Protein AF-A0A511Z5K1-F1 (afdb_monomer_lite)

Sequence (137 aa):
MDFVVFAGIGGAIQAVITPVLDMNFPHFRFFHFFYTHAGIILTGLYFVWVKNYRPTFRGVLKTMIAVNALLPIIMAANWLFDGNYMFLRMKPQNGSLLDFLGPYPWYILSLEAVAFIMFSLIWLLLRKRSSRKKIVS

Radius of gyration: 17.52 Å; chains: 1; bounding box: 47×33×55 Å

pLDDT: mean 91.46, std 10.91, range [47.44, 98.44]

Organism: NCBI:txid582850

Foldseek 3Di:
DLQLQQVQQLVLVQCVVPPDDPDDPPDPSNVVSNVVSVVSNVVNVCCVPVVVDADDVVSLVVNLVVVVVCVVVVVVVCVVVVHQPVNQPHDRPRDHPLVVQDDPPNSVVVVSVVSSVRSVVSNVVRHDDDPPPPPPD

InterPro domains:
  IPR011737 Uncharacterized protein TP_0381/YwaF [TIGR02206] (2-128)
  IPR059250 TMEM164-like [PF14808] (2-122)

Secondary structure (DSSP, 8-state):
-HHIIIIIHHHHHHHHHS---SS-TTSHHHHHHHHHHHHHHHHHHHHHHTS-----HHHHHHHHHHHHHHHHHHHHHHHHTT--GGGSSS--SS--GGGGS-STTTHHHHHHHHHHHHHHHHHHHHSPP--------

Structure (mmCIF, N/CA/C/O backbone):
data_AF-A0A511Z5K1-F1
#
_entry.id   AF-A0A511Z5K1-F1
#
loop_
_atom_site.group_PDB
_atom_site.id
_atom_site.type_symbol
_atom_site.label_atom_id
_atom_site.label_alt_id
_atom_site.label_comp_id
_atom_site.label_asym_id
_atom_site.label_entity_id
_atom_site.label_seq_id
_atom_site.pdbx_PDB_ins_code
_atom_site.Cartn_x
_atom_site.Cartn_y
_atom_site.Cartn_z
_atom_site.occupancy
_atom_site.B_iso_or_equiv
_atom_site.auth_seq_id
_atom_site.auth_comp_id
_atom_site.auth_asym_id
_atom_site.auth_atom_id
_atom_site.pdbx_PDB_model_num
ATOM 1 N N . MET A 1 1 ? -5.821 -8.616 10.967 1.00 89.94 1 MET A N 1
ATOM 2 C CA . MET A 1 1 ? -6.841 -7.685 10.433 1.00 89.94 1 MET A CA 1
ATOM 3 C C . MET A 1 1 ? -6.236 -6.354 10.032 1.00 89.94 1 MET A C 1
ATOM 5 O O . MET A 1 1 ? -6.470 -5.963 8.900 1.00 89.94 1 MET A O 1
ATOM 9 N N . ASP A 1 2 ? -5.420 -5.719 10.888 1.00 96.69 2 ASP A N 1
ATOM 10 C CA . ASP A 1 2 ? -4.748 -4.441 10.572 1.00 96.69 2 ASP A CA 1
ATOM 11 C C . ASP A 1 2 ? -4.101 -4.455 9.169 1.00 96.69 2 ASP A C 1
ATOM 13 O O . ASP A 1 2 ? -4.467 -3.650 8.319 1.00 96.69 2 ASP A O 1
ATOM 17 N N . PHE A 1 3 ? -3.243 -5.444 8.883 1.00 97.50 3 PHE A N 1
ATOM 18 C CA . PHE A 1 3 ? -2.548 -5.562 7.594 1.00 97.50 3 PHE A CA 1
ATOM 19 C C . PHE A 1 3 ? -3.494 -5.642 6.383 1.00 97.50 3 PHE A C 1
ATOM 21 O O . PHE A 1 3 ? -3.299 -4.939 5.399 1.00 97.50 3 PHE A O 1
ATOM 28 N N . VAL A 1 4 ? -4.553 -6.456 6.464 1.00 97.12 4 VAL A N 1
ATOM 29 C CA . VAL A 1 4 ? -5.535 -6.617 5.373 1.00 97.12 4 VAL A CA 1
ATOM 30 C C . VAL A 1 4 ? -6.280 -5.306 5.111 1.00 97.12 4 VAL A C 1
ATOM 32 O O . VAL A 1 4 ? -6.498 -4.937 3.962 1.00 97.12 4 VAL A O 1
ATOM 35 N N . VAL A 1 5 ? -6.649 -4.581 6.169 1.00 97.94 5 VAL A N 1
ATOM 36 C CA . VAL A 1 5 ? -7.385 -3.319 6.039 1.00 97.94 5 VAL A CA 1
ATOM 37 C C . VAL A 1 5 ? -6.487 -2.190 5.548 1.00 97.94 5 VAL A C 1
ATOM 39 O O . VAL A 1 5 ? -6.916 -1.411 4.709 1.00 97.94 5 VAL A O 1
ATOM 42 N N . PHE A 1 6 ? -5.256 -2.078 6.041 1.00 98.38 6 PHE A N 1
ATOM 43 C CA . PHE A 1 6 ? -4.380 -0.965 5.681 1.00 98.38 6 PHE A CA 1
ATOM 44 C C . PHE A 1 6 ? -3.547 -1.265 4.433 1.00 98.38 6 PHE A C 1
ATOM 46 O O . PHE A 1 6 ? -3.735 -0.605 3.413 1.00 98.38 6 PHE A O 1
ATOM 53 N N . ALA A 1 7 ? -2.678 -2.279 4.475 1.00 98.00 7 ALA A N 1
ATOM 54 C CA . ALA A 1 7 ? -1.825 -2.634 3.340 1.00 98.00 7 ALA A CA 1
ATOM 55 C C . ALA A 1 7 ? -2.633 -3.248 2.191 1.00 98.00 7 ALA A C 1
ATOM 57 O O . ALA A 1 7 ? -2.407 -2.891 1.039 1.00 98.00 7 ALA A O 1
ATOM 58 N N . GLY A 1 8 ? -3.610 -4.109 2.501 1.00 97.88 8 GLY A N 1
ATOM 59 C CA . GLY A 1 8 ? -4.469 -4.727 1.488 1.00 97.88 8 GLY A CA 1
ATOM 60 C C . GLY A 1 8 ? -5.287 -3.694 0.713 1.00 97.88 8 GLY A C 1
ATOM 61 O O . GLY A 1 8 ? -5.116 -3.569 -0.496 1.00 97.88 8 GLY A O 1
ATOM 62 N N . ILE A 1 9 ? -6.130 -2.908 1.394 1.00 98.19 9 ILE A N 1
ATOM 63 C CA . ILE A 1 9 ? -6.933 -1.866 0.726 1.00 98.19 9 ILE A CA 1
ATOM 64 C C . ILE A 1 9 ? -6.027 -0.799 0.096 1.00 98.19 9 ILE A C 1
ATOM 66 O O . ILE A 1 9 ? -6.226 -0.444 -1.061 1.00 98.19 9 ILE A O 1
ATOM 70 N N . GLY A 1 10 ? -5.029 -0.288 0.827 1.00 97.06 10 GLY A N 1
ATOM 71 C CA . GLY A 1 10 ? -4.164 0.790 0.343 1.00 97.06 10 GLY A CA 1
ATOM 72 C C . GLY A 1 10 ? -3.362 0.404 -0.897 1.00 97.06 10 GLY A C 1
ATOM 73 O O . GLY A 1 10 ? -3.363 1.146 -1.879 1.00 97.06 10 GLY A O 1
ATOM 74 N N . GLY A 1 11 ? -2.737 -0.775 -0.879 1.00 95.56 11 GLY A N 1
ATOM 75 C CA . GLY A 1 11 ? -2.002 -1.308 -2.023 1.00 95.56 11 GLY A CA 1
ATOM 76 C C . GLY A 1 11 ? -2.917 -1.617 -3.207 1.00 95.56 11 GLY A C 1
ATOM 77 O O . GLY A 1 11 ? -2.593 -1.256 -4.336 1.00 95.56 11 GLY A O 1
ATOM 78 N N . ALA A 1 12 ? -4.093 -2.205 -2.963 1.00 97.06 12 ALA A N 1
ATOM 79 C CA . ALA A 1 12 ? -5.034 -2.515 -4.035 1.00 97.06 12 ALA A CA 1
ATOM 80 C C . ALA A 1 12 ? -5.634 -1.263 -4.689 1.00 97.06 12 ALA A C 1
ATOM 82 O O . ALA A 1 12 ? -5.796 -1.238 -5.905 1.00 97.06 12 ALA A O 1
ATOM 83 N N . ILE A 1 13 ? -5.905 -0.201 -3.920 1.00 95.81 13 ILE A N 1
ATOM 84 C CA . ILE A 1 13 ? -6.326 1.090 -4.480 1.00 95.81 13 ILE A CA 1
ATOM 85 C C . ILE A 1 13 ? -5.232 1.663 -5.389 1.00 95.81 13 ILE A C 1
ATOM 87 O O . ILE A 1 13 ? -5.540 2.082 -6.501 1.00 95.81 13 ILE A O 1
ATOM 91 N N . GLN A 1 14 ? -3.966 1.650 -4.957 1.00 92.88 14 GLN A N 1
ATOM 92 C CA . GLN A 1 14 ? -2.853 2.107 -5.800 1.00 92.88 14 GLN A CA 1
ATOM 93 C C . GLN A 1 14 ? -2.743 1.283 -7.088 1.00 92.88 14 GLN A C 1
ATOM 95 O O . GLN A 1 14 ? -2.654 1.850 -8.171 1.00 92.88 14 GLN A O 1
ATOM 100 N N . ALA A 1 15 ? -2.840 -0.043 -6.989 1.00 92.62 15 ALA A N 1
ATOM 101 C CA . ALA A 1 15 ? -2.799 -0.928 -8.148 1.00 92.62 15 ALA A CA 1
ATOM 102 C C . ALA A 1 15 ? -3.954 -0.680 -9.135 1.00 92.62 15 ALA A C 1
ATOM 104 O O . ALA A 1 15 ? -3.753 -0.782 -10.338 1.00 92.62 15 ALA A O 1
ATOM 105 N N . VAL A 1 16 ? -5.152 -0.331 -8.657 1.00 94.69 16 VAL A N 1
ATOM 106 C CA . VAL A 1 16 ? -6.295 -0.010 -9.529 1.00 94.69 16 VAL A CA 1
ATOM 107 C C . VAL A 1 16 ? -6.163 1.375 -10.172 1.00 94.69 16 VAL A C 1
ATOM 109 O O . VAL A 1 16 ? -6.536 1.527 -11.331 1.00 94.69 16 VAL A O 1
ATOM 112 N N . ILE A 1 17 ? -5.646 2.378 -9.448 1.00 91.81 17 ILE A N 1
ATOM 113 C CA . ILE A 1 17 ? -5.503 3.758 -9.952 1.00 91.81 17 ILE A CA 1
ATOM 114 C C . ILE A 1 17 ? -4.333 3.883 -10.933 1.00 91.81 17 ILE A C 1
ATOM 116 O O . ILE A 1 17 ? -4.464 4.550 -11.955 1.00 91.81 17 ILE A O 1
ATOM 120 N N . THR A 1 18 ? -3.200 3.244 -10.640 1.00 90.56 18 THR A N 1
ATOM 121 C CA . THR A 1 18 ? -2.010 3.237 -11.503 1.00 90.56 18 THR A CA 1
ATOM 122 C C . THR A 1 18 ? -1.653 1.795 -11.870 1.00 90.56 18 THR A C 1
ATOM 124 O O . THR A 1 18 ? -0.690 1.239 -11.331 1.00 90.56 18 THR A O 1
ATOM 127 N N . PRO A 1 19 ? -2.456 1.144 -12.728 1.00 90.81 19 PRO A N 1
ATOM 128 C CA . PRO A 1 19 ? -2.282 -0.264 -13.035 1.00 90.81 19 PRO A CA 1
ATOM 129 C C . PRO A 1 19 ? -1.044 -0.483 -13.904 1.00 90.81 19 PRO A C 1
ATOM 131 O O . PRO A 1 19 ? -0.866 0.142 -14.947 1.00 90.81 19 PRO A O 1
ATOM 134 N N . VAL A 1 20 ? -0.202 -1.425 -13.487 1.00 88.38 20 VAL A N 1
ATOM 135 C CA . VAL A 1 20 ? 0.924 -1.914 -14.286 1.00 88.38 20 VAL A CA 1
ATOM 136 C C . VAL A 1 20 ? 0.505 -3.251 -14.878 1.00 88.38 20 VAL A C 1
ATOM 138 O O . VAL A 1 20 ? 0.471 -4.267 -14.184 1.00 88.38 20 VAL A O 1
ATOM 141 N N . LEU A 1 21 ? 0.101 -3.223 -16.147 1.00 89.19 21 LEU A N 1
ATOM 142 C CA . LEU A 1 21 ? -0.463 -4.369 -16.854 1.00 89.19 21 LEU A CA 1
ATOM 143 C C . LEU A 1 21 ? 0.507 -4.859 -17.923 1.00 89.19 21 LEU A C 1
ATOM 145 O O . LEU A 1 21 ? 0.903 -4.093 -18.797 1.00 89.19 21 LEU A O 1
ATOM 149 N N . ASP A 1 22 ? 0.806 -6.155 -17.903 1.00 86.69 22 ASP A N 1
ATOM 150 C CA . ASP A 1 22 ? 1.551 -6.799 -18.992 1.00 86.69 22 ASP A CA 1
ATOM 151 C C . ASP A 1 22 ? 0.680 -6.969 -20.247 1.00 86.69 22 ASP A C 1
ATOM 153 O O . ASP A 1 22 ? 1.177 -6.982 -21.367 1.00 86.69 22 ASP A O 1
ATOM 157 N N . MET A 1 23 ? -0.632 -7.151 -20.052 1.00 91.19 23 MET A N 1
ATOM 158 C CA . MET A 1 23 ? -1.600 -7.407 -21.119 1.00 91.19 23 MET A CA 1
ATOM 159 C C . MET A 1 23 ? -2.802 -6.482 -20.953 1.00 91.19 23 MET A C 1
ATOM 161 O O . MET A 1 23 ? -3.445 -6.468 -19.900 1.00 91.19 23 MET A O 1
ATOM 165 N N . ASN A 1 24 ? -3.121 -5.749 -22.016 1.00 92.19 24 ASN A N 1
ATOM 166 C CA . ASN A 1 24 ? -4.204 -4.771 -22.034 1.00 92.19 24 ASN A CA 1
ATOM 167 C C . ASN A 1 24 ? -5.554 -5.397 -22.415 1.00 92.19 24 ASN A C 1
ATOM 169 O O . ASN A 1 24 ? -5.643 -6.565 -22.804 1.00 92.19 24 ASN A O 1
ATOM 173 N N . PHE A 1 25 ? -6.624 -4.609 -22.291 1.00 92.50 25 PHE A N 1
ATOM 174 C CA . PHE A 1 25 ? -7.954 -4.996 -22.756 1.00 92.50 25 PHE A CA 1
ATOM 175 C C . PHE A 1 25 ? -7.910 -5.404 -24.242 1.00 92.50 25 PHE A C 1
ATOM 177 O O . PHE A 1 25 ? -7.251 -4.718 -25.027 1.00 92.50 25 PHE A O 1
ATOM 184 N N . PRO A 1 26 ? -8.613 -6.478 -24.653 1.00 95.19 26 PRO A N 1
ATOM 185 C CA . PRO A 1 26 ? -9.559 -7.302 -23.884 1.00 95.19 26 PRO A CA 1
ATOM 186 C C . PRO A 1 26 ? -8.968 -8.619 -23.336 1.00 95.19 26 PRO A C 1
ATOM 188 O O . PRO A 1 26 ? -9.682 -9.608 -23.193 1.00 95.19 26 PRO A O 1
ATOM 191 N N . HIS A 1 27 ? -7.667 -8.687 -23.044 1.00 96.81 27 HIS A N 1
ATOM 192 C CA . HIS A 1 27 ? -7.037 -9.936 -22.604 1.00 96.81 27 HIS A CA 1
ATOM 193 C C . HIS A 1 27 ? -7.529 -10.397 -21.215 1.00 96.81 27 HIS A C 1
ATOM 195 O O . HIS A 1 27 ? -7.721 -9.581 -20.320 1.00 96.81 27 HIS A O 1
ATOM 201 N N . PHE A 1 28 ? -7.645 -11.709 -20.964 1.00 96.00 28 PHE A N 1
ATOM 202 C CA . PHE A 1 28 ? -8.094 -12.253 -19.664 1.00 96.00 28 PHE A CA 1
ATOM 203 C C . PHE A 1 28 ? -7.326 -11.677 -18.458 1.00 96.00 28 PHE A C 1
ATOM 205 O O . PHE A 1 28 ? -7.927 -11.321 -17.444 1.00 96.00 28 PHE A O 1
ATOM 212 N N . ARG A 1 29 ? -5.996 -11.531 -18.580 1.00 94.25 29 ARG A N 1
ATOM 213 C CA . ARG A 1 29 ? -5.140 -10.963 -17.516 1.00 94.25 29 ARG A CA 1
ATOM 214 C C . ARG A 1 29 ? -5.541 -9.536 -17.119 1.00 94.25 29 ARG A C 1
ATOM 216 O O . ARG A 1 29 ? -5.385 -9.203 -15.949 1.00 94.25 29 ARG A O 1
ATOM 223 N N . PHE A 1 30 ? -6.095 -8.744 -18.042 1.00 95.62 30 PHE A N 1
ATOM 224 C CA . PHE A 1 30 ? -6.646 -7.421 -17.744 1.00 95.62 30 PHE A CA 1
ATOM 225 C C . PHE A 1 30 ? -7.790 -7.541 -16.729 1.00 95.62 30 PHE A C 1
ATOM 227 O O . PHE A 1 30 ? -7.719 -6.988 -15.636 1.00 95.62 30 PHE A O 1
ATOM 234 N N . PHE A 1 31 ? -8.817 -8.338 -17.040 1.00 96.56 31 PHE A N 1
ATOM 235 C CA . PHE A 1 31 ? -9.975 -8.512 -16.156 1.00 96.56 31 PHE A CA 1
ATOM 236 C C . PHE A 1 31 ? -9.599 -9.173 -14.830 1.00 96.56 31 PHE A C 1
ATOM 238 O O . PHE A 1 31 ? -10.050 -8.738 -13.772 1.00 96.56 31 PHE A O 1
ATOM 245 N N . HIS A 1 32 ? -8.736 -10.191 -14.879 1.00 96.50 32 HIS A N 1
ATOM 246 C CA . HIS A 1 32 ? -8.235 -10.870 -13.690 1.00 96.50 32 HIS A CA 1
ATOM 247 C C . HIS A 1 32 ? -7.526 -9.900 -12.735 1.00 96.50 32 HIS A C 1
ATOM 249 O O . HIS A 1 32 ? -7.757 -9.957 -11.527 1.00 96.50 32 HIS A O 1
ATOM 255 N N . PHE A 1 33 ? -6.717 -8.972 -13.259 1.00 96.19 33 PHE A N 1
ATOM 256 C CA . PHE A 1 33 ? -6.070 -7.944 -12.447 1.00 96.19 33 PHE A CA 1
ATOM 257 C C . PHE A 1 33 ? -7.110 -7.103 -11.697 1.00 96.19 33 PHE A C 1
ATOM 259 O O . PHE A 1 33 ? -7.075 -7.044 -10.472 1.00 96.19 33 PHE A O 1
ATOM 266 N N . PHE A 1 34 ? -8.090 -6.514 -12.382 1.00 97.38 34 PHE A N 1
ATOM 267 C CA . PHE A 1 34 ? -9.061 -5.649 -11.701 1.00 97.38 34 PHE A CA 1
ATOM 268 C C . PHE A 1 34 ? -9.972 -6.418 -10.738 1.00 97.38 34 PHE A C 1
ATOM 270 O O . PHE A 1 34 ? -10.218 -5.947 -9.628 1.00 97.38 34 PHE A O 1
ATOM 277 N N . TYR A 1 35 ? -10.423 -7.618 -11.112 1.00 97.12 35 TYR A N 1
ATOM 278 C CA . TYR A 1 35 ? -11.263 -8.450 -10.248 1.00 97.12 35 TYR A CA 1
ATOM 279 C C . TYR A 1 35 ? -10.543 -8.866 -8.957 1.00 97.12 35 TYR A C 1
ATOM 281 O O . TYR A 1 35 ? -11.115 -8.771 -7.870 1.00 97.12 35 TYR A O 1
ATOM 289 N N . THR A 1 36 ? -9.275 -9.280 -9.044 1.00 97.44 36 THR A N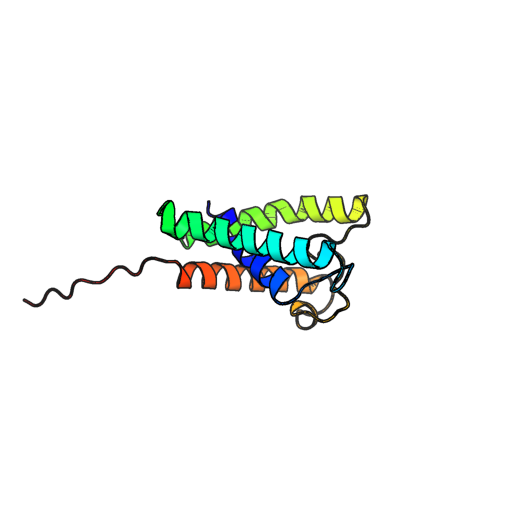 1
ATOM 290 C CA . THR A 1 36 ? -8.502 -9.689 -7.859 1.00 97.44 36 THR A CA 1
ATOM 291 C C . THR A 1 36 ? -8.254 -8.521 -6.908 1.00 97.44 36 THR A C 1
ATOM 293 O O . THR A 1 36 ? -8.471 -8.658 -5.703 1.00 97.44 36 THR A O 1
ATOM 296 N N . HIS A 1 37 ? -7.895 -7.344 -7.427 1.00 97.88 37 HIS A N 1
ATOM 297 C CA . HIS A 1 37 ? -7.689 -6.156 -6.596 1.00 97.88 37 HIS A CA 1
ATOM 298 C C . HIS A 1 37 ? -8.998 -5.640 -5.987 1.00 97.88 37 HIS A C 1
ATOM 300 O O . HIS A 1 37 ? -9.025 -5.294 -4.804 1.00 97.88 37 HIS A O 1
ATOM 306 N N . ALA A 1 38 ? -10.106 -5.675 -6.735 1.00 98.12 38 ALA A N 1
ATOM 307 C CA . ALA A 1 38 ? -11.429 -5.398 -6.181 1.00 98.12 38 ALA A CA 1
ATOM 308 C C . ALA A 1 38 ? -11.766 -6.369 -5.035 1.00 98.12 38 ALA A C 1
ATOM 310 O O . ALA A 1 38 ? -12.220 -5.933 -3.978 1.00 98.12 38 ALA A O 1
ATOM 311 N N . GLY A 1 39 ? -11.466 -7.662 -5.188 1.00 98.31 39 GLY A N 1
ATOM 312 C CA . GLY A 1 39 ? -11.644 -8.670 -4.140 1.00 98.31 39 GLY A CA 1
ATOM 313 C C . GLY A 1 39 ? -10.858 -8.372 -2.858 1.00 98.31 39 GLY A C 1
ATOM 314 O O . GLY A 1 39 ? -11.396 -8.523 -1.758 1.00 98.31 39 GLY A O 1
ATOM 315 N N . ILE A 1 40 ? -9.617 -7.885 -2.972 1.00 98.25 40 ILE A N 1
ATOM 316 C CA . ILE A 1 40 ? -8.801 -7.466 -1.817 1.00 98.25 40 ILE A CA 1
ATOM 317 C C . ILE A 1 40 ? -9.468 -6.295 -1.084 1.00 98.25 40 ILE A C 1
ATOM 319 O O . ILE A 1 40 ? -9.621 -6.339 0.141 1.00 98.25 40 ILE A O 1
ATOM 323 N N . ILE A 1 41 ? -9.910 -5.273 -1.826 1.00 98.25 41 ILE A N 1
ATOM 324 C CA . ILE A 1 41 ? -10.601 -4.106 -1.258 1.00 98.25 41 ILE A CA 1
ATOM 325 C C . ILE A 1 41 ? -11.878 -4.551 -0.539 1.00 98.25 41 ILE A C 1
ATOM 327 O O . ILE A 1 41 ? -12.078 -4.224 0.632 1.00 98.25 41 ILE A O 1
ATOM 331 N N . LEU A 1 42 ? -12.713 -5.349 -1.210 1.00 98.19 42 LEU A N 1
ATOM 332 C CA . LEU A 1 42 ? -13.964 -5.866 -0.656 1.00 98.19 42 LEU A CA 1
ATOM 333 C C . LEU A 1 42 ? -13.729 -6.713 0.596 1.00 98.19 42 LEU A C 1
ATOM 335 O O . LEU A 1 42 ? -14.474 -6.581 1.562 1.00 98.19 42 LEU A O 1
ATOM 339 N N . THR A 1 43 ? -12.669 -7.522 0.631 1.00 97.94 43 THR A N 1
ATOM 340 C CA . THR A 1 43 ? -12.298 -8.312 1.816 1.00 97.94 43 THR A CA 1
ATOM 341 C C . THR A 1 43 ? -11.938 -7.410 2.997 1.00 97.94 43 THR A C 1
ATOM 343 O O . THR A 1 43 ? -12.394 -7.635 4.121 1.00 97.94 43 THR A O 1
ATOM 346 N N . GLY A 1 44 ? -11.158 -6.352 2.761 1.00 97.12 44 GLY A N 1
ATOM 347 C CA . GLY A 1 44 ? -10.844 -5.361 3.789 1.00 97.12 44 GLY A CA 1
ATOM 348 C C . GLY A 1 44 ? -12.098 -4.659 4.324 1.00 97.12 44 GLY A C 1
ATOM 349 O O . GLY A 1 44 ? -12.287 -4.567 5.539 1.00 97.12 44 GLY A O 1
ATOM 350 N N . LEU A 1 45 ? -12.992 -4.231 3.429 1.00 97.06 45 LEU A N 1
ATOM 351 C CA . LEU A 1 45 ? -14.264 -3.595 3.790 1.00 97.06 45 LEU A CA 1
ATOM 352 C C . LEU A 1 45 ? -15.212 -4.551 4.523 1.00 97.06 45 LEU A C 1
ATOM 354 O O . 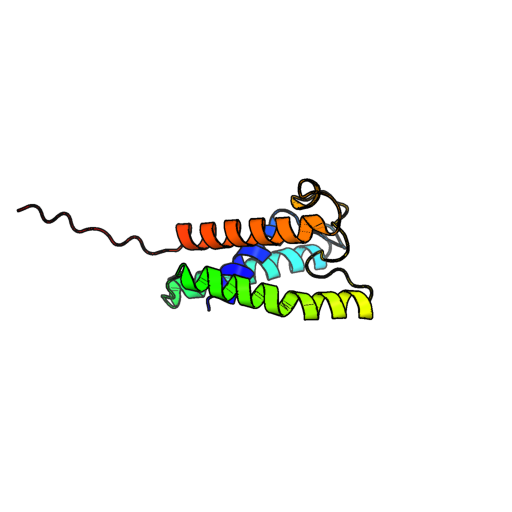LEU A 1 45 ? -15.851 -4.154 5.497 1.00 97.06 45 LEU A O 1
ATOM 358 N N . TYR A 1 46 ? -15.248 -5.824 4.130 1.00 97.38 46 TYR A N 1
ATOM 359 C CA . TYR A 1 46 ? -16.006 -6.872 4.809 1.00 97.38 46 TYR A CA 1
ATOM 360 C C . TYR A 1 46 ? -15.584 -7.011 6.276 1.00 97.38 46 TYR A C 1
ATOM 362 O O . TYR A 1 46 ? -16.438 -7.089 7.165 1.00 97.38 46 TYR A O 1
ATOM 370 N N . PHE A 1 47 ? -14.278 -6.975 6.569 1.00 96.44 47 PHE A N 1
ATOM 371 C CA . PHE A 1 47 ? -13.819 -7.008 7.957 1.00 96.44 47 PHE A CA 1
ATOM 372 C C . PHE A 1 47 ? -14.317 -5.802 8.758 1.00 96.44 47 PHE A C 1
ATOM 374 O O . PHE A 1 47 ? -14.765 -5.969 9.895 1.00 96.44 47 PHE A O 1
ATOM 381 N N . VAL A 1 48 ? -14.276 -4.604 8.175 1.00 96.06 48 VAL A N 1
ATOM 382 C CA . VAL A 1 48 ? -14.722 -3.384 8.859 1.00 96.06 48 VAL A CA 1
ATOM 383 C C . VAL A 1 48 ? -16.235 -3.388 9.086 1.00 96.06 48 VAL A C 1
ATOM 385 O O . VAL A 1 48 ? -16.685 -3.189 10.215 1.00 96.06 48 VAL A O 1
ATOM 388 N N . TRP A 1 49 ? -17.026 -3.625 8.040 1.00 95.94 49 TRP A N 1
ATOM 389 C CA . TRP A 1 49 ? -18.478 -3.442 8.085 1.00 95.94 49 TRP A CA 1
ATOM 390 C C . TRP A 1 49 ? -19.233 -4.657 8.617 1.00 95.94 49 TRP A C 1
ATOM 392 O O . TRP A 1 49 ? -20.142 -4.493 9.425 1.00 95.94 49 TRP A O 1
ATOM 402 N N . VAL A 1 50 ? -18.850 -5.873 8.218 1.00 96.56 50 VAL A N 1
ATOM 403 C CA . VAL A 1 50 ? -19.570 -7.099 8.603 1.00 96.56 50 VAL A CA 1
ATOM 404 C C . VAL A 1 50 ? -18.976 -7.701 9.870 1.00 96.56 50 VAL A C 1
ATOM 406 O O . VAL A 1 50 ? -19.690 -7.989 10.831 1.00 96.56 50 VAL A O 1
ATOM 409 N N . LYS A 1 51 ? -17.646 -7.851 9.931 1.00 96.19 51 LYS A N 1
ATOM 410 C CA . LYS A 1 51 ? -16.972 -8.406 11.121 1.00 96.19 51 LYS A CA 1
ATOM 411 C C . LYS A 1 51 ? -16.769 -7.384 12.241 1.00 96.19 51 LYS A C 1
ATOM 413 O O . LYS A 1 51 ? -16.180 -7.735 13.261 1.00 96.19 51 LYS A O 1
ATOM 418 N N . ASN A 1 52 ? -17.275 -6.157 12.087 1.00 93.75 52 ASN A N 1
ATOM 419 C CA . ASN A 1 52 ? -17.191 -5.083 13.080 1.00 93.75 52 ASN A CA 1
ATOM 420 C C . ASN A 1 52 ? -15.756 -4.777 13.553 1.00 93.75 52 ASN A C 1
ATOM 422 O O . ASN A 1 52 ? -15.558 -4.259 14.659 1.00 93.75 52 ASN A O 1
ATOM 426 N N . TYR A 1 53 ? -14.744 -5.083 12.736 1.00 95.19 53 TYR A N 1
ATOM 427 C CA . TYR A 1 53 ? -13.368 -4.724 13.049 1.00 95.19 53 TYR A CA 1
ATOM 428 C C . TYR A 1 53 ? -13.225 -3.198 13.005 1.00 95.19 53 TYR A C 1
ATOM 430 O O . TYR A 1 53 ? -13.695 -2.536 12.082 1.00 95.19 53 TYR A O 1
ATOM 438 N N . ARG A 1 54 ? -12.586 -2.625 14.028 1.00 94.88 54 ARG A N 1
ATOM 439 C CA . ARG A 1 54 ? -12.438 -1.173 14.177 1.00 94.88 54 ARG A CA 1
ATOM 440 C C . ARG A 1 54 ? -10.989 -0.772 13.918 1.00 94.88 54 ARG A C 1
ATOM 442 O O . ARG A 1 54 ? -10.149 -1.027 14.783 1.00 94.88 54 ARG A O 1
ATOM 449 N N . PRO A 1 55 ? -10.694 -0.117 12.782 1.00 95.69 55 PRO A N 1
ATOM 450 C CA . PRO A 1 55 ? -9.352 0.364 12.494 1.00 95.69 55 PRO A CA 1
ATOM 451 C C . PRO A 1 55 ? -8.879 1.328 13.585 1.00 95.69 55 PRO A C 1
ATOM 453 O O . PRO A 1 55 ? -9.591 2.258 13.974 1.00 95.69 55 PRO A O 1
ATOM 456 N N . THR A 1 56 ? -7.661 1.119 14.076 1.00 97.19 56 THR A N 1
ATOM 457 C CA . THR A 1 56 ? -7.023 2.000 15.064 1.00 97.19 56 THR A CA 1
ATOM 458 C C . THR A 1 56 ? -5.740 2.579 14.495 1.00 97.19 56 THR A C 1
ATOM 460 O O . THR A 1 56 ? -5.100 1.963 13.646 1.00 97.19 56 THR A O 1
ATOM 463 N N . PHE A 1 57 ? -5.312 3.727 15.018 1.00 97.50 57 PHE A N 1
ATOM 464 C CA . PHE A 1 57 ? -4.029 4.305 14.625 1.00 97.50 57 PHE A CA 1
ATOM 465 C C . PHE A 1 57 ? -2.845 3.402 15.013 1.00 97.50 57 PHE A C 1
ATOM 467 O O . PHE A 1 57 ? -1.882 3.275 14.268 1.00 97.50 57 PHE A O 1
ATOM 474 N N . ARG A 1 58 ? -2.947 2.660 16.128 1.00 97.81 58 ARG A N 1
ATOM 475 C CA . ARG A 1 58 ? -1.968 1.610 16.463 1.00 97.81 58 ARG A CA 1
ATOM 476 C C . ARG A 1 58 ? -1.886 0.533 15.374 1.00 97.81 58 ARG A C 1
ATOM 478 O O . ARG A 1 58 ? -0.805 0.012 15.132 1.00 97.81 58 ARG A O 1
ATOM 485 N N . GLY A 1 59 ? -2.999 0.215 14.713 1.00 98.00 59 GLY A N 1
ATOM 486 C CA . GLY A 1 59 ? -3.035 -0.702 13.572 1.00 98.00 59 GLY A CA 1
ATOM 487 C C . GLY A 1 59 ? -2.297 -0.165 12.340 1.00 98.00 59 GLY A C 1
ATOM 488 O O . GLY A 1 59 ? -1.634 -0.944 11.656 1.00 98.00 59 GLY A O 1
ATOM 489 N N . VAL A 1 60 ? -2.330 1.153 12.104 1.00 98.44 60 VAL A N 1
ATOM 490 C CA . VAL A 1 60 ? -1.505 1.810 11.072 1.00 98.44 60 VAL A CA 1
ATOM 491 C C . VAL A 1 60 ? -0.026 1.562 11.358 1.00 98.44 60 VAL A C 1
ATOM 493 O O . VAL A 1 60 ? 0.674 1.023 10.508 1.00 98.44 60 VAL A O 1
ATOM 496 N N . LEU A 1 61 ? 0.432 1.853 12.581 1.00 98.44 61 LEU A N 1
ATOM 497 C CA . LEU A 1 61 ? 1.834 1.652 12.973 1.00 98.44 61 LEU A CA 1
ATOM 498 C C . LEU A 1 61 ? 2.258 0.180 12.894 1.00 98.44 61 LEU A C 1
ATOM 500 O O . LEU A 1 61 ? 3.312 -0.126 12.346 1.00 98.44 61 LEU A O 1
ATOM 504 N N . LYS A 1 62 ? 1.417 -0.749 13.370 1.00 98.38 62 LYS A N 1
ATOM 505 C CA . LYS A 1 62 ? 1.668 -2.195 13.233 1.00 98.38 62 LYS A CA 1
ATOM 506 C C . LYS A 1 62 ? 1.812 -2.617 11.775 1.00 98.38 62 LYS A C 1
ATOM 508 O O . LYS A 1 62 ? 2.667 -3.436 11.462 1.00 98.38 62 LYS A O 1
ATOM 513 N N . THR A 1 63 ? 0.985 -2.062 10.892 1.00 98.44 63 THR A N 1
ATOM 514 C CA . THR A 1 63 ? 1.053 -2.376 9.464 1.00 98.44 63 THR A CA 1
ATOM 515 C C . THR A 1 63 ? 2.305 -1.784 8.828 1.00 98.44 63 THR A C 1
ATOM 517 O O . THR A 1 63 ? 2.958 -2.484 8.066 1.00 98.44 63 THR A O 1
ATOM 520 N N . MET A 1 64 ? 2.693 -0.556 9.186 1.00 98.38 64 MET A N 1
ATOM 521 C CA . MET A 1 64 ? 3.962 0.033 8.744 1.00 98.38 64 MET A CA 1
ATOM 522 C C . MET A 1 64 ? 5.152 -0.834 9.150 1.00 98.38 64 MET A C 1
ATOM 524 O O . MET A 1 64 ? 5.994 -1.131 8.310 1.00 98.38 64 MET A O 1
ATOM 528 N N . ILE A 1 65 ? 5.196 -1.291 10.404 1.00 98.38 65 ILE A N 1
ATOM 529 C CA . ILE A 1 65 ? 6.250 -2.195 10.886 1.00 98.38 65 ILE A CA 1
ATOM 530 C C . ILE A 1 65 ? 6.231 -3.507 10.097 1.00 98.38 65 ILE A C 1
ATOM 532 O O . ILE A 1 65 ? 7.281 -3.963 9.665 1.00 98.38 65 ILE A O 1
ATOM 536 N N . ALA A 1 66 ? 5.055 -4.098 9.870 1.00 98.12 66 ALA A N 1
ATOM 537 C CA . ALA A 1 66 ? 4.937 -5.340 9.109 1.00 98.12 66 ALA A CA 1
ATOM 538 C C . ALA A 1 66 ? 5.428 -5.185 7.661 1.00 98.12 66 ALA A C 1
ATOM 540 O O . ALA A 1 66 ? 6.176 -6.029 7.181 1.00 98.12 66 ALA A O 1
ATOM 541 N N . VAL A 1 67 ? 5.056 -4.099 6.976 1.00 97.31 67 VAL A N 1
ATOM 542 C CA . VAL A 1 67 ? 5.529 -3.803 5.615 1.00 97.31 67 VAL A CA 1
ATOM 543 C C . VAL A 1 67 ? 7.047 -3.606 5.604 1.00 97.31 67 VAL A C 1
ATOM 545 O O . VAL A 1 67 ? 7.725 -4.212 4.782 1.00 97.31 67 VAL A O 1
ATOM 548 N N . ASN A 1 68 ? 7.592 -2.846 6.555 1.00 97.19 68 ASN A N 1
ATOM 549 C CA . ASN A 1 68 ? 9.036 -2.636 6.681 1.00 97.19 68 ASN A CA 1
ATOM 550 C C . ASN A 1 68 ? 9.803 -3.923 7.004 1.00 97.19 68 ASN A C 1
ATOM 552 O O . ASN A 1 68 ? 10.884 -4.143 6.472 1.00 97.19 68 ASN A O 1
ATOM 556 N N . ALA A 1 69 ? 9.235 -4.812 7.819 1.00 97.81 69 ALA A N 1
ATOM 557 C CA . ALA A 1 69 ? 9.820 -6.121 8.095 1.00 97.81 69 ALA A CA 1
ATOM 558 C C . ALA A 1 69 ? 9.837 -7.028 6.851 1.00 97.81 69 ALA A C 1
ATOM 560 O O . ALA A 1 69 ? 10.730 -7.862 6.711 1.00 97.81 69 ALA A O 1
ATOM 561 N N . LEU A 1 70 ? 8.880 -6.854 5.931 1.00 97.00 70 LEU A N 1
ATOM 562 C CA . LEU A 1 70 ? 8.858 -7.556 4.646 1.00 97.00 70 LEU A CA 1
ATOM 563 C C . LEU A 1 70 ? 9.840 -6.965 3.627 1.00 97.00 70 LEU A C 1
ATOM 565 O O . LEU A 1 70 ? 10.309 -7.709 2.767 1.00 97.00 70 LEU A O 1
ATOM 569 N N . LEU A 1 71 ? 10.188 -5.674 3.719 1.00 95.25 71 LEU A N 1
ATOM 570 C CA . LEU A 1 71 ? 11.107 -5.021 2.777 1.00 95.25 71 LEU A CA 1
ATOM 571 C C . LEU A 1 71 ? 12.423 -5.785 2.562 1.00 95.25 71 LEU A C 1
ATOM 573 O O . LEU A 1 71 ? 12.700 -6.093 1.405 1.00 95.25 71 LEU A O 1
ATOM 577 N N . PRO A 1 72 ? 13.219 -6.161 3.586 1.00 96.12 72 PRO A N 1
ATOM 578 C CA . PRO A 1 72 ? 14.483 -6.862 3.349 1.00 96.12 72 PRO A CA 1
ATOM 579 C C . PRO A 1 72 ? 14.282 -8.216 2.655 1.00 96.12 72 PRO A C 1
ATOM 581 O O . PRO A 1 72 ? 15.076 -8.591 1.796 1.00 96.12 72 PRO A O 1
ATOM 584 N N . ILE A 1 73 ? 13.190 -8.921 2.970 1.00 97.56 73 ILE A N 1
ATOM 585 C CA . ILE A 1 73 ? 12.847 -10.207 2.347 1.00 97.56 73 ILE A CA 1
ATOM 586 C C . ILE A 1 73 ? 12.531 -10.002 0.861 1.00 97.56 73 ILE A C 1
ATOM 588 O O . ILE A 1 73 ? 13.034 -10.726 0.004 1.00 97.56 73 ILE A O 1
ATOM 592 N N . ILE A 1 74 ? 11.728 -8.987 0.543 1.00 96.62 74 ILE A N 1
ATOM 593 C CA . ILE A 1 74 ? 11.323 -8.678 -0.831 1.00 96.62 74 ILE A CA 1
ATOM 594 C C . ILE A 1 74 ? 12.501 -8.122 -1.636 1.00 96.62 74 ILE A C 1
ATOM 596 O O . ILE A 1 74 ? 12.658 -8.476 -2.800 1.00 96.62 74 ILE A O 1
ATOM 600 N N . MET A 1 75 ? 13.365 -7.305 -1.032 1.00 95.06 75 MET A N 1
ATOM 601 C CA . MET A 1 75 ? 14.595 -6.828 -1.669 1.00 95.06 75 MET A CA 1
ATOM 602 C C . MET A 1 75 ? 15.531 -7.990 -2.013 1.00 95.06 75 MET A C 1
ATOM 604 O O . MET A 1 75 ? 16.035 -8.043 -3.134 1.00 95.06 75 MET A O 1
ATOM 608 N N . ALA A 1 76 ? 15.709 -8.948 -1.098 1.00 96.56 76 ALA A N 1
ATOM 609 C CA . ALA A 1 76 ? 16.494 -10.152 -1.359 1.00 96.56 76 ALA A CA 1
ATOM 610 C C . ALA A 1 76 ? 15.882 -10.998 -2.488 1.00 96.56 76 ALA A C 1
ATOM 612 O O . ALA A 1 76 ? 16.597 -11.416 -3.395 1.00 96.56 76 ALA A O 1
ATOM 613 N N . ALA A 1 77 ? 14.559 -11.193 -2.486 1.00 97.38 77 ALA A N 1
ATOM 614 C CA . ALA A 1 77 ? 13.863 -11.906 -3.556 1.00 97.38 77 ALA A CA 1
ATOM 615 C C . ALA A 1 77 ? 13.989 -11.186 -4.911 1.00 97.38 77 ALA A C 1
ATOM 617 O O . ALA A 1 77 ? 14.270 -11.820 -5.924 1.00 97.38 77 ALA A O 1
ATOM 618 N N . ASN A 1 78 ? 13.839 -9.860 -4.937 1.00 96.50 78 ASN A N 1
ATOM 619 C CA . ASN A 1 78 ? 14.025 -9.053 -6.142 1.00 96.50 78 ASN A CA 1
ATOM 620 C C . ASN A 1 78 ? 15.440 -9.192 -6.709 1.00 96.50 78 ASN A C 1
ATOM 622 O O . ASN A 1 78 ? 15.601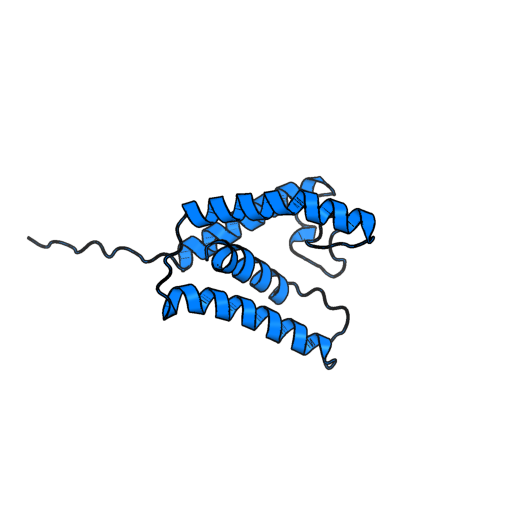 -9.246 -7.923 1.00 96.50 78 ASN A O 1
ATOM 626 N N . TRP A 1 79 ? 16.456 -9.254 -5.846 1.00 94.56 79 TRP A N 1
ATOM 627 C CA . TRP A 1 79 ? 17.836 -9.464 -6.273 1.00 94.56 79 TRP A CA 1
ATOM 628 C C . TRP A 1 79 ? 18.073 -10.891 -6.787 1.00 94.56 79 TRP A C 1
ATOM 630 O O . TRP A 1 79 ? 18.692 -11.064 -7.831 1.00 94.56 79 TRP A O 1
ATOM 640 N N . LEU A 1 80 ? 17.539 -11.903 -6.096 1.00 97.38 80 LEU A N 1
ATOM 641 C CA . LEU A 1 80 ? 17.744 -13.313 -6.436 1.00 97.38 80 LEU A CA 1
ATOM 642 C C . LEU A 1 80 ? 17.024 -13.738 -7.726 1.00 97.38 80 LEU A C 1
ATOM 644 O O . LEU A 1 80 ? 17.546 -14.555 -8.478 1.00 97.38 80 LEU A O 1
ATOM 648 N N . PHE A 1 81 ? 15.829 -13.200 -7.976 1.00 96.44 81 PHE A N 1
ATOM 649 C CA . PHE A 1 81 ? 14.963 -13.601 -9.094 1.00 96.44 81 PHE A CA 1
ATOM 650 C C . PHE A 1 81 ? 14.866 -12.550 -10.202 1.00 96.44 81 PHE A C 1
ATOM 652 O O . PHE A 1 81 ? 13.960 -12.617 -11.028 1.00 96.44 81 PHE A O 1
ATOM 659 N N . ASP A 1 82 ? 15.745 -11.549 -10.176 1.00 93.00 82 ASP A N 1
ATOM 660 C CA . ASP A 1 82 ? 15.700 -10.374 -11.051 1.00 93.00 82 ASP A CA 1
ATOM 661 C C . ASP A 1 82 ? 14.308 -9.691 -11.104 1.00 93.00 82 ASP A C 1
ATOM 663 O O . ASP A 1 82 ? 13.893 -9.112 -12.103 1.00 93.00 82 ASP A O 1
ATOM 667 N N . GLY A 1 83 ? 13.565 -9.760 -9.995 1.00 92.56 83 GLY A N 1
ATOM 668 C CA . GLY A 1 83 ? 12.206 -9.234 -9.869 1.00 92.56 83 GLY A CA 1
ATOM 669 C C . GLY A 1 83 ? 12.159 -7.743 -9.532 1.00 92.56 83 GLY A C 1
ATOM 670 O O . GLY A 1 83 ? 13.177 -7.119 -9.234 1.00 92.56 83 GLY A O 1
ATOM 671 N N . ASN A 1 84 ? 10.953 -7.169 -9.527 1.00 93.38 84 ASN A N 1
ATOM 672 C CA . ASN A 1 84 ? 10.706 -5.784 -9.107 1.00 93.38 84 ASN A CA 1
ATOM 673 C C . ASN A 1 84 ? 9.408 -5.644 -8.286 1.00 93.38 84 ASN A C 1
ATOM 675 O O . ASN A 1 84 ? 8.578 -4.761 -8.510 1.00 93.38 84 ASN A O 1
ATOM 679 N N . TYR A 1 85 ? 9.212 -6.545 -7.326 1.00 92.12 85 TYR A N 1
ATOM 680 C CA . TYR A 1 85 ? 8.089 -6.501 -6.395 1.00 92.12 85 TYR A CA 1
ATOM 681 C C . TYR A 1 85 ? 8.136 -5.240 -5.534 1.00 92.12 85 TYR A C 1
ATOM 683 O O . TYR A 1 85 ? 9.213 -4.785 -5.135 1.00 92.12 85 TYR A O 1
ATOM 691 N N . MET A 1 86 ? 6.950 -4.683 -5.265 1.00 92.62 86 MET A N 1
ATOM 692 C CA . MET A 1 86 ? 6.752 -3.405 -4.566 1.00 92.62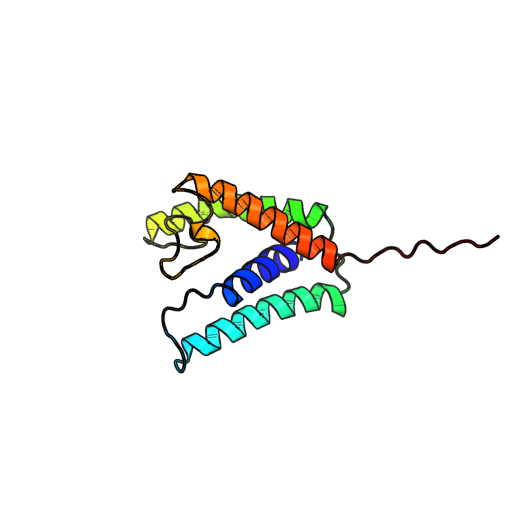 86 MET A CA 1
ATOM 693 C C . MET A 1 86 ? 7.511 -2.216 -5.182 1.00 92.62 86 MET A C 1
ATOM 695 O O . MET A 1 86 ? 7.635 -1.181 -4.534 1.00 92.62 86 MET A O 1
ATOM 699 N N . PHE A 1 87 ? 7.998 -2.352 -6.422 1.00 91.81 87 PHE A N 1
ATOM 700 C CA . PHE A 1 87 ? 8.813 -1.348 -7.106 1.00 91.81 87 PHE A CA 1
ATOM 701 C C . PHE A 1 87 ? 10.033 -0.921 -6.282 1.00 91.81 87 PHE A C 1
ATOM 703 O O . PHE A 1 87 ? 10.303 0.263 -6.147 1.00 91.81 87 PHE A O 1
ATOM 710 N N . LEU A 1 88 ? 10.751 -1.880 -5.685 1.00 93.00 88 LEU A N 1
ATOM 711 C CA . LEU A 1 88 ? 11.925 -1.584 -4.853 1.00 93.00 88 LEU A CA 1
ATOM 712 C C . LEU A 1 88 ? 13.237 -1.495 -5.640 1.00 93.00 88 LEU A C 1
ATOM 714 O O . LEU A 1 88 ? 14.220 -1.024 -5.083 1.00 93.00 88 LEU A O 1
ATOM 718 N N . ARG A 1 89 ? 13.292 -1.943 -6.904 1.00 91.31 89 ARG A N 1
ATOM 719 C CA . ARG A 1 89 ? 14.497 -1.823 -7.752 1.00 91.31 89 ARG A CA 1
ATOM 720 C C . ARG A 1 89 ? 14.377 -0.696 -8.763 1.00 91.31 89 ARG A C 1
ATOM 722 O O . ARG A 1 89 ? 15.324 0.058 -8.958 1.00 91.31 89 ARG A O 1
ATOM 729 N N . MET A 1 90 ? 13.212 -0.551 -9.384 1.00 89.06 90 MET A N 1
ATOM 730 C CA . MET A 1 90 ? 12.962 0.495 -10.372 1.00 89.06 90 MET A CA 1
ATOM 731 C C . MET A 1 90 ? 11.492 0.906 -10.403 1.00 89.06 90 MET A C 1
ATOM 733 O O . MET A 1 90 ? 10.599 0.116 -10.095 1.00 89.06 90 MET A O 1
ATOM 737 N N . LYS A 1 91 ? 11.243 2.147 -10.816 1.00 87.94 91 LYS A N 1
ATOM 738 C CA . LYS A 1 91 ? 9.889 2.666 -11.018 1.00 87.94 91 LYS A CA 1
ATOM 739 C C . LYS A 1 91 ? 9.245 2.022 -12.256 1.00 87.94 91 LYS A C 1
ATOM 741 O O . LYS A 1 91 ? 9.969 1.662 -13.189 1.00 87.94 91 LYS A O 1
ATOM 746 N N . PRO A 1 92 ? 7.911 1.873 -12.290 1.00 83.31 92 PRO A N 1
ATOM 747 C CA . PRO A 1 92 ? 7.214 1.430 -13.491 1.00 83.31 92 PRO A CA 1
ATOM 748 C C . PRO A 1 92 ? 7.340 2.479 -14.604 1.00 83.31 92 PRO A C 1
ATOM 750 O O . PRO A 1 92 ? 7.317 3.674 -14.336 1.00 83.31 92 PRO A O 1
ATOM 753 N N . GLN A 1 93 ? 7.452 2.034 -15.858 1.00 73.19 93 GLN A N 1
ATOM 754 C CA . GLN A 1 93 ? 7.671 2.933 -17.001 1.00 73.19 93 GLN A CA 1
ATOM 755 C C . GLN A 1 93 ? 6.406 3.685 -17.459 1.00 73.19 93 GLN A C 1
ATOM 757 O O . GLN A 1 93 ? 6.511 4.720 -18.108 1.00 73.19 93 GLN A O 1
ATOM 762 N N . ASN A 1 94 ? 5.211 3.197 -17.110 1.00 67.62 94 ASN A N 1
ATOM 763 C CA . ASN A 1 94 ? 3.939 3.660 -17.684 1.00 67.62 94 ASN A CA 1
ATOM 764 C C . ASN A 1 94 ? 3.265 4.804 -16.909 1.00 67.62 94 ASN A C 1
ATOM 766 O O . ASN A 1 94 ? 2.039 4.850 -16.844 1.00 67.62 94 ASN A O 1
ATOM 770 N N . GLY A 1 95 ? 4.046 5.723 -16.337 1.00 65.94 95 GLY A N 1
ATOM 771 C CA . GLY A 1 95 ? 3.524 6.851 -15.567 1.00 65.94 95 GLY A CA 1
ATOM 772 C C . GLY A 1 95 ? 2.927 6.418 -14.225 1.00 65.94 95 GLY A C 1
ATOM 773 O O . GLY A 1 95 ? 1.991 5.624 -14.147 1.00 65.94 95 GLY A O 1
ATOM 774 N N . SER A 1 96 ? 3.453 6.936 -13.122 1.00 73.31 96 SER A N 1
ATOM 775 C CA . SER A 1 96 ? 2.907 6.641 -11.796 1.00 73.31 96 SER A CA 1
ATOM 776 C C . SER A 1 96 ? 3.188 7.760 -10.806 1.00 73.31 96 SER A C 1
ATOM 778 O O . SER A 1 96 ? 4.041 8.618 -11.033 1.00 73.31 96 SER A O 1
ATOM 780 N N . LEU A 1 97 ? 2.526 7.718 -9.644 1.00 76.38 97 LEU A N 1
ATOM 781 C CA . LEU A 1 97 ? 2.875 8.606 -8.532 1.00 76.38 97 LEU A CA 1
ATOM 782 C C . LEU A 1 97 ? 4.375 8.515 -8.196 1.00 76.38 97 LEU A C 1
ATOM 784 O O . LEU A 1 97 ? 4.963 9.519 -7.797 1.00 76.38 97 LEU A O 1
ATOM 788 N N . LEU A 1 98 ? 5.003 7.346 -8.407 1.00 80.50 98 LEU A N 1
ATOM 789 C CA . LEU A 1 98 ? 6.424 7.138 -8.135 1.00 80.50 98 LEU A CA 1
ATOM 790 C C . LEU A 1 98 ? 7.328 8.087 -8.921 1.00 80.50 98 LEU A C 1
ATOM 792 O O . LEU A 1 98 ? 8.415 8.403 -8.437 1.00 80.50 98 LEU A O 1
ATOM 796 N N . ASP A 1 99 ? 6.914 8.581 -10.087 1.00 83.00 99 ASP A N 1
ATOM 797 C CA . ASP A 1 99 ? 7.748 9.454 -10.920 1.00 83.00 99 ASP A CA 1
ATOM 798 C C . ASP A 1 99 ? 8.089 10.767 -10.210 1.00 83.00 99 ASP A C 1
ATOM 800 O O . ASP A 1 99 ? 9.205 11.268 -10.335 1.00 83.00 99 ASP A O 1
ATOM 804 N N . PHE A 1 100 ? 7.200 11.228 -9.329 1.00 84.38 100 PHE A N 1
ATOM 805 C CA . PHE A 1 100 ? 7.357 12.455 -8.547 1.00 84.38 100 PHE A CA 1
ATOM 806 C C . PHE A 1 100 ? 8.123 12.265 -7.228 1.00 84.38 100 PHE A C 1
ATOM 808 O O . PHE A 1 100 ? 8.359 13.233 -6.510 1.00 84.38 100 PHE A O 1
ATOM 815 N N . LEU A 1 101 ? 8.526 11.036 -6.889 1.00 87.38 101 LEU A N 1
ATOM 816 C CA . LEU A 1 101 ? 9.093 10.693 -5.577 1.00 87.38 101 LEU A CA 1
ATOM 817 C C . LEU A 1 101 ? 10.634 10.757 -5.504 1.00 87.38 101 LEU A C 1
ATOM 819 O O . LEU A 1 101 ? 11.225 10.274 -4.545 1.00 87.38 101 LEU A O 1
ATOM 823 N N . GLY A 1 102 ? 11.307 11.343 -6.501 1.00 88.25 102 GLY A N 1
ATOM 824 C CA . GLY A 1 102 ? 12.774 11.487 -6.520 1.00 88.25 102 GLY A CA 1
ATOM 825 C C . GLY A 1 102 ? 13.538 10.265 -7.065 1.00 88.25 102 GLY A C 1
ATOM 826 O O . GLY A 1 102 ? 12.919 9.294 -7.504 1.00 88.25 102 GLY A O 1
ATOM 827 N N . PRO A 1 103 ? 14.881 10.302 -7.131 1.00 91.38 103 PRO A N 1
ATOM 828 C CA . PRO A 1 103 ? 15.681 9.233 -7.733 1.00 91.38 103 PRO A CA 1
ATOM 829 C C . PRO A 1 103 ? 15.807 8.001 -6.824 1.00 91.38 103 PRO A C 1
ATOM 831 O O . PRO A 1 103 ? 15.596 8.062 -5.613 1.00 91.38 103 PRO A O 1
ATOM 834 N N . TYR A 1 104 ? 16.179 6.862 -7.411 1.00 90.44 104 TYR A N 1
ATOM 835 C CA . TYR A 1 104 ? 16.586 5.681 -6.645 1.00 90.44 104 TYR A CA 1
ATOM 836 C C . TYR A 1 104 ? 17.881 5.970 -5.856 1.00 90.44 104 TYR A C 1
ATOM 838 O O . TYR A 1 104 ? 18.761 6.638 -6.402 1.00 90.44 104 TYR A O 1
ATOM 846 N N . PRO A 1 105 ? 18.047 5.473 -4.613 1.00 90.75 105 PRO A N 1
ATOM 847 C CA . PRO A 1 105 ? 17.089 4.705 -3.804 1.00 90.75 105 PRO A CA 1
ATOM 848 C C . PRO A 1 105 ? 16.161 5.574 -2.935 1.00 90.75 105 PRO A C 1
ATOM 850 O O . PRO A 1 105 ? 15.309 5.044 -2.227 1.00 90.75 105 PRO A O 1
ATOM 853 N N . TRP A 1 106 ? 16.297 6.901 -2.977 1.00 91.00 106 TRP A N 1
ATOM 854 C CA . TRP A 1 106 ? 15.603 7.826 -2.073 1.00 91.00 106 TRP A CA 1
ATOM 855 C C . TRP A 1 106 ? 14.077 7.768 -2.158 1.00 91.00 106 TRP A C 1
ATOM 857 O O . TRP A 1 106 ? 13.412 7.935 -1.135 1.00 91.00 106 TRP A O 1
ATOM 867 N N . TYR A 1 107 ? 13.511 7.451 -3.327 1.00 92.25 107 TYR A N 1
ATOM 868 C CA . TYR A 1 107 ? 12.057 7.310 -3.449 1.00 92.25 107 TYR A CA 1
ATOM 869 C C . TYR A 1 107 ? 11.474 6.170 -2.602 1.00 92.25 107 TYR A C 1
ATOM 871 O O . TYR A 1 107 ? 10.272 6.173 -2.359 1.00 92.25 107 TYR A O 1
ATOM 879 N N . ILE A 1 108 ? 12.285 5.221 -2.117 1.00 92.00 108 ILE A N 1
ATOM 880 C CA . ILE A 1 108 ? 11.825 4.172 -1.193 1.00 92.00 108 ILE A CA 1
ATOM 881 C C . ILE A 1 108 ? 11.385 4.799 0.139 1.00 92.00 108 ILE A C 1
ATOM 883 O O . ILE A 1 108 ? 10.323 4.460 0.655 1.00 92.00 108 ILE A O 1
ATOM 887 N N . LEU A 1 109 ? 12.118 5.798 0.644 1.00 93.12 109 LEU A N 1
ATOM 888 C CA . LEU A 1 109 ? 11.693 6.561 1.826 1.00 93.12 109 LEU A CA 1
ATOM 889 C C . LEU A 1 109 ? 10.427 7.374 1.536 1.00 93.12 109 LEU A C 1
ATOM 891 O O . LEU A 1 109 ? 9.521 7.468 2.363 1.00 93.12 109 LEU A O 1
ATOM 895 N N . SER A 1 110 ? 10.323 7.940 0.334 1.00 94.06 110 SER A N 1
ATOM 896 C CA . SER A 1 110 ? 9.102 8.624 -0.093 1.00 94.06 110 SER A CA 1
ATOM 897 C C . SER A 1 110 ? 7.910 7.665 -0.195 1.00 94.06 110 SER A C 1
ATOM 899 O O . SER A 1 110 ? 6.796 8.049 0.154 1.00 94.06 110 SER A O 1
ATOM 901 N N . LEU A 1 111 ? 8.123 6.410 -0.604 1.00 93.12 111 LEU A N 1
ATOM 902 C CA . LEU A 1 111 ? 7.096 5.368 -0.603 1.00 93.12 111 LEU A CA 1
ATOM 903 C C . LEU A 1 111 ? 6.623 5.024 0.807 1.00 93.12 111 LEU A C 1
ATOM 905 O O . LEU A 1 111 ? 5.423 4.835 1.001 1.00 93.12 111 LEU A O 1
ATOM 909 N N . GLU A 1 112 ? 7.515 4.993 1.798 1.00 95.19 112 GLU A N 1
ATOM 910 C CA . GLU A 1 112 ? 7.111 4.830 3.199 1.00 95.19 112 GLU A CA 1
ATOM 911 C C . GLU A 1 112 ? 6.211 5.980 3.662 1.00 95.19 112 GLU A C 1
ATOM 913 O O . GLU A 1 112 ? 5.182 5.741 4.301 1.00 95.19 112 GLU A O 1
ATOM 918 N 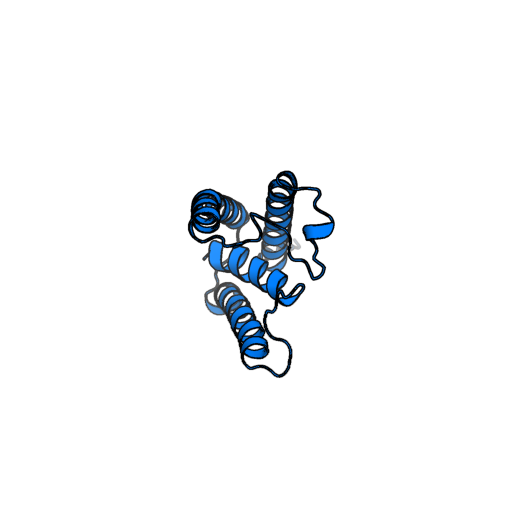N . ALA A 1 113 ? 6.542 7.222 3.293 1.00 95.44 113 ALA A N 1
ATOM 919 C CA . ALA A 1 113 ? 5.706 8.380 3.598 1.00 95.44 113 ALA A CA 1
ATOM 920 C C . ALA A 1 113 ? 4.330 8.284 2.917 1.00 95.44 113 ALA A C 1
ATOM 922 O O . ALA A 1 113 ? 3.302 8.490 3.565 1.00 95.44 113 ALA A O 1
ATOM 923 N N . VAL A 1 114 ? 4.289 7.907 1.634 1.00 94.62 114 VAL A N 1
ATOM 924 C CA . VAL A 1 114 ? 3.036 7.684 0.894 1.00 94.62 114 VAL A CA 1
ATOM 925 C C . VAL A 1 114 ? 2.207 6.576 1.545 1.00 94.62 114 VAL A C 1
ATOM 927 O O . VAL A 1 114 ? 1.008 6.762 1.758 1.00 94.62 114 VAL A O 1
ATOM 930 N N . ALA A 1 115 ? 2.824 5.452 1.916 1.00 96.50 115 ALA A N 1
ATOM 931 C CA . ALA A 1 115 ? 2.149 4.351 2.597 1.00 96.50 115 ALA A CA 1
ATOM 932 C C . ALA A 1 115 ? 1.565 4.803 3.943 1.00 96.50 115 ALA A C 1
ATOM 934 O O . ALA A 1 115 ? 0.393 4.553 4.226 1.00 96.50 115 ALA A O 1
ATOM 935 N N . PHE A 1 116 ? 2.338 5.539 4.744 1.00 98.25 116 PHE A N 1
ATOM 936 C CA . PHE A 1 116 ? 1.880 6.069 6.024 1.00 98.25 1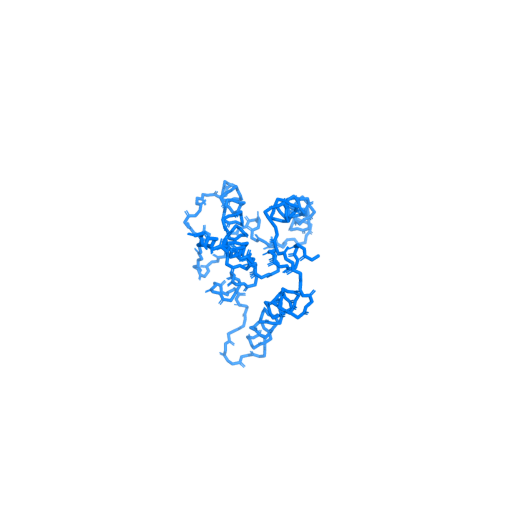16 PHE A CA 1
ATOM 937 C C . PHE A 1 116 ? 0.698 7.036 5.870 1.00 98.25 116 PHE A C 1
ATOM 939 O O . PHE A 1 116 ? -0.288 6.926 6.608 1.00 98.25 116 PHE A O 1
ATOM 946 N N . ILE A 1 117 ? 0.765 7.951 4.896 1.00 97.62 117 ILE A N 1
ATOM 947 C CA . ILE A 1 117 ? -0.330 8.874 4.572 1.00 97.62 117 ILE A CA 1
ATOM 948 C C . ILE A 1 117 ? -1.566 8.078 4.149 1.00 97.62 117 ILE A C 1
ATOM 950 O O . ILE A 1 117 ? -2.643 8.279 4.709 1.00 97.62 117 ILE A O 1
ATOM 954 N N . MET A 1 118 ? -1.415 7.125 3.228 1.00 97.56 118 MET A N 1
ATOM 955 C CA . MET A 1 118 ? -2.518 6.306 2.726 1.00 97.56 118 MET A CA 1
ATOM 956 C C . MET A 1 118 ? -3.187 5.500 3.845 1.00 97.56 118 MET A C 1
ATOM 958 O O . MET A 1 118 ? -4.410 5.517 3.986 1.00 97.56 118 MET A O 1
ATOM 962 N N . PHE A 1 119 ? -2.407 4.838 4.698 1.00 98.38 119 PHE A N 1
ATOM 963 C CA . PHE A 1 119 ? -2.943 4.069 5.823 1.00 98.38 119 PHE A CA 1
ATOM 964 C C . PHE A 1 119 ? -3.627 4.972 6.853 1.00 98.38 119 PHE A C 1
ATOM 966 O O . PHE A 1 119 ? -4.673 4.609 7.397 1.00 98.38 119 PHE A O 1
ATOM 973 N N . SER A 1 120 ? -3.090 6.172 7.083 1.00 98.44 120 SER A N 1
ATOM 974 C CA . SER A 1 120 ? -3.708 7.176 7.953 1.00 98.44 120 SER A CA 1
ATOM 975 C C . SER A 1 120 ? -5.033 7.692 7.389 1.00 98.44 120 SER A C 1
ATOM 977 O O . SER A 1 120 ? -5.986 7.861 8.150 1.00 98.44 120 SER A O 1
ATOM 979 N N . LEU A 1 121 ? -5.137 7.883 6.069 1.00 98.06 121 LEU A N 1
ATOM 980 C CA . LEU A 1 121 ? -6.387 8.244 5.395 1.00 98.06 121 LEU A CA 1
ATOM 981 C C . LEU A 1 121 ? -7.421 7.120 5.497 1.00 98.06 121 LEU A C 1
ATOM 983 O O . LEU A 1 121 ? -8.560 7.378 5.883 1.00 98.06 121 LEU A O 1
ATOM 987 N N . ILE A 1 122 ? -7.027 5.868 5.246 1.00 97.75 122 ILE A N 1
ATOM 988 C CA . ILE A 1 122 ? -7.905 4.700 5.428 1.00 97.75 122 ILE A CA 1
ATOM 989 C C . ILE A 1 122 ? -8.408 4.635 6.874 1.00 97.75 122 ILE A C 1
ATOM 991 O O . ILE A 1 122 ? -9.606 4.472 7.111 1.00 97.75 122 ILE A O 1
ATOM 995 N N . TRP A 1 123 ? -7.521 4.817 7.856 1.00 97.75 123 TRP A N 1
ATOM 996 C CA . TRP A 1 123 ? -7.915 4.886 9.262 1.00 97.75 123 TRP A CA 1
ATOM 997 C C . TRP A 1 123 ? -8.904 6.028 9.518 1.00 97.75 123 TRP A C 1
ATOM 999 O O . TRP A 1 123 ? -9.921 5.819 10.175 1.00 97.75 123 TRP A O 1
ATOM 1009 N N . LEU A 1 124 ? -8.640 7.228 9.000 1.00 97.31 124 LEU A N 1
ATOM 1010 C CA . LEU A 1 124 ? -9.496 8.399 9.181 1.00 97.31 124 LEU A CA 1
ATOM 1011 C C . LEU A 1 124 ? -10.903 8.198 8.599 1.00 97.31 124 LEU A C 1
ATOM 1013 O O . LEU A 1 124 ? -11.878 8.633 9.215 1.00 97.31 124 LEU A O 1
ATOM 1017 N N . LEU A 1 125 ? -10.999 7.548 7.439 1.00 96.25 125 LEU A N 1
ATOM 1018 C CA . LEU A 1 125 ? -12.255 7.279 6.741 1.00 96.25 125 LEU A CA 1
ATOM 1019 C C . LEU A 1 125 ? -13.064 6.169 7.417 1.00 96.25 125 LEU A C 1
ATOM 1021 O O . LEU A 1 125 ? -14.281 6.278 7.537 1.00 96.25 125 LEU A O 1
ATOM 1025 N N . LEU A 1 126 ? -12.392 5.114 7.884 1.00 95.44 126 LEU A N 1
ATOM 1026 C CA . LEU A 1 126 ? -13.046 3.917 8.418 1.00 95.44 126 LEU A CA 1
ATOM 1027 C C . LEU A 1 126 ? -13.148 3.902 9.951 1.00 95.44 126 LEU A C 1
ATOM 1029 O O . LEU A 1 126 ? -13.780 3.009 10.521 1.00 95.44 126 LEU A O 1
ATOM 1033 N N . ARG A 1 127 ? -12.561 4.879 10.659 1.00 92.94 127 ARG A N 1
ATOM 1034 C CA . ARG A 1 127 ? -12.725 4.989 12.116 1.00 92.94 127 ARG A CA 1
ATOM 1035 C C . ARG A 1 127 ? -14.170 5.339 12.462 1.00 92.94 127 ARG A C 1
ATOM 1037 O O . ARG A 1 127 ? -14.762 6.282 11.937 1.00 92.94 127 ARG A O 1
ATOM 1044 N N . LYS A 1 128 ? -14.719 4.646 13.457 1.00 83.62 128 LYS A N 1
ATOM 1045 C CA . LYS A 1 128 ? -16.021 5.000 14.026 1.00 83.62 128 LYS A CA 1
ATOM 1046 C C . LYS A 1 128 ? -15.895 6.341 14.759 1.00 83.62 128 LYS A C 1
ATOM 1048 O O . LYS A 1 128 ? -15.153 6.437 15.737 1.00 83.62 128 LYS A O 1
ATOM 1053 N N . ARG A 1 129 ? -16.611 7.379 14.313 1.00 74.00 129 ARG A N 1
ATOM 1054 C CA . ARG A 1 129 ? -16.721 8.628 15.083 1.00 74.00 129 ARG A CA 1
ATOM 1055 C C . ARG A 1 129 ? -17.539 8.337 16.340 1.00 74.00 129 ARG A C 1
ATOM 1057 O O . ARG A 1 129 ? -18.695 7.931 16.248 1.00 74.00 129 ARG A O 1
ATOM 1064 N N . SER A 1 130 ? -16.936 8.520 17.513 1.00 57.75 130 SER A N 1
ATOM 1065 C CA . SER A 1 130 ? -17.699 8.555 18.759 1.00 57.75 130 SER A CA 1
ATOM 1066 C C . SER A 1 130 ? -18.618 9.771 18.684 1.00 57.75 130 SER A C 1
ATOM 1068 O O . SER A 1 130 ? -18.141 10.906 18.674 1.00 57.75 130 SER A O 1
ATOM 1070 N N . SER A 1 131 ? -19.925 9.548 18.551 1.00 53.34 131 SER A N 1
ATOM 1071 C CA . SER A 1 131 ? -20.894 10.629 18.702 1.00 53.34 131 SER A CA 1
ATOM 1072 C C . SER A 1 131 ? -20.813 11.090 20.152 1.00 53.34 131 SER A C 1
ATOM 1074 O O . SER A 1 131 ? -21.275 10.382 21.046 1.00 53.34 131 SER A O 1
ATOM 1076 N N . ARG A 1 132 ? -20.198 12.254 20.409 1.00 53.44 132 ARG A N 1
ATOM 1077 C CA . ARG A 1 132 ? -20.406 12.965 21.675 1.00 53.44 132 ARG A CA 1
ATOM 1078 C C . ARG A 1 132 ? -21.915 13.175 21.785 1.00 53.44 132 ARG A C 1
ATOM 1080 O O . ARG A 1 132 ? -22.465 13.984 21.041 1.00 53.44 132 ARG A O 1
ATOM 1087 N N . LYS A 1 133 ? -22.592 12.434 22.668 1.00 47.44 133 LYS A N 1
ATOM 1088 C CA . LYS A 1 133 ? -23.943 12.803 23.094 1.00 47.44 133 LYS A CA 1
ATOM 1089 C C . LYS A 1 133 ? -23.829 14.231 23.629 1.00 47.44 133 LYS A C 1
ATOM 1091 O O . LYS A 1 133 ? -23.116 14.450 24.605 1.00 47.44 133 LYS A O 1
ATOM 1096 N N . LYS A 1 134 ? -24.465 15.201 22.964 1.00 50.09 134 LYS A N 1
ATOM 1097 C CA . LYS A 1 134 ? -24.759 16.487 23.598 1.00 50.09 134 LYS A CA 1
ATOM 1098 C C . LYS A 1 134 ? -25.667 16.153 24.777 1.00 50.09 134 LYS A C 1
ATOM 1100 O O . LYS A 1 134 ? -26.822 15.798 24.570 1.00 50.09 134 LYS A O 1
ATOM 1105 N N . ILE A 1 135 ? -25.113 16.171 25.984 1.00 55.94 135 ILE A N 1
ATOM 1106 C CA . ILE A 1 135 ? -25.910 16.241 27.203 1.00 55.94 135 ILE A CA 1
ATOM 1107 C C . ILE A 1 135 ? -26.448 17.670 27.198 1.00 55.94 135 ILE A C 1
ATOM 1109 O O . ILE A 1 135 ? -25.698 18.609 27.445 1.00 55.94 135 ILE A O 1
ATOM 1113 N N . VAL A 1 136 ? -27.692 17.834 26.757 1.00 60.16 136 VAL A N 1
ATOM 1114 C CA . VAL A 1 136 ? -28.451 19.058 27.004 1.00 60.16 136 VAL A CA 1
ATOM 1115 C C . VAL A 1 136 ? -29.045 18.858 28.394 1.00 60.16 136 VAL A C 1
ATOM 1117 O O . VAL A 1 136 ? -29.880 17.970 28.568 1.00 60.16 136 VAL A O 1
ATOM 1120 N N . SER A 1 137 ? -28.492 19.572 29.373 1.00 62.19 137 SER A N 1
ATOM 1121 C CA . SER A 1 137 ? -29.052 19.752 30.717 1.00 62.19 137 SER A CA 1
ATOM 1122 C C . SER A 1 137 ? -30.059 20.888 30.708 1.00 62.19 137 SER A C 1
ATOM 1124 O O . SER A 1 137 ? -29.703 21.917 30.085 1.00 62.19 137 SER A O 1
#